Protein AF-A0A7C3LLS9-F1 (afdb_monomer)

Foldseek 3Di:
DDDDDPAEDEDADLPLPCLLVVVVVQVVCVVVVHRYAYEHEDEPVSCVVNVHDLVVSVVSNVVSCVVVVPDDDHYYYHPPDDPD

pLDDT: mean 94.56, std 5.11, range [68.06, 98.25]

Structure (mmCIF, N/CA/C/O backbone):
data_AF-A0A7C3LLS9-F1
#
_entry.id   AF-A0A7C3LLS9-F1
#
loop_
_atom_site.group_PDB
_atom_site.id
_atom_site.type_symbol
_atom_site.label_atom_id
_atom_site.label_alt_id
_atom_site.label_comp_id
_atom_site.label_asym_id
_atom_site.label_entity_id
_atom_site.label_seq_id
_atom_site.pdbx_PDB_ins_code
_atom_site.Cartn_x
_atom_site.Cartn_y
_atom_site.Cartn_z
_atom_site.occupancy
_atom_site.B_iso_or_equiv
_atom_site.auth_seq_id
_atom_site.auth_comp_id
_atom_site.auth_asym_id
_atom_site.auth_atom_id
_atom_site.pdbx_PDB_model_num
ATOM 1 N N . MET A 1 1 ? 3.860 18.229 12.497 1.00 74.56 1 MET A N 1
ATOM 2 C CA . MET A 1 1 ? 4.578 16.935 12.423 1.00 74.56 1 MET A CA 1
ATOM 3 C C . MET A 1 1 ? 3.609 15.867 11.955 1.00 74.56 1 MET A C 1
ATOM 5 O O . MET A 1 1 ? 2.473 15.877 12.416 1.00 74.56 1 MET A O 1
ATOM 9 N N . LEU A 1 2 ? 4.039 14.985 11.050 1.00 80.88 2 LEU A N 1
ATOM 10 C CA . LEU A 1 2 ? 3.275 13.792 10.679 1.00 80.88 2 LEU A CA 1
ATOM 11 C C . LEU A 1 2 ? 3.178 12.874 11.906 1.00 80.88 2 LEU A C 1
ATOM 13 O O . LEU A 1 2 ? 4.196 12.588 12.534 1.00 80.88 2 LEU A O 1
ATOM 17 N N . ARG A 1 3 ? 1.967 12.450 12.275 1.00 86.00 3 ARG A N 1
ATOM 18 C CA . ARG A 1 3 ? 1.756 11.517 13.387 1.00 86.00 3 ARG A CA 1
ATOM 19 C C . ARG A 1 3 ? 1.660 10.107 12.821 1.00 86.00 3 ARG A C 1
ATOM 21 O O . ARG A 1 3 ? 0.731 9.820 12.074 1.00 86.0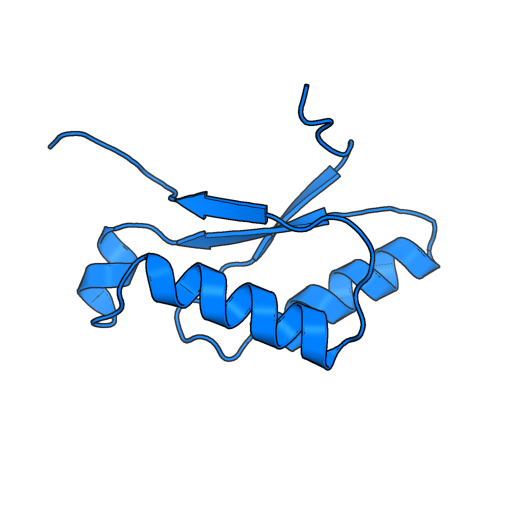0 3 ARG A O 1
ATOM 28 N N . ILE A 1 4 ? 2.626 9.259 13.163 1.00 87.81 4 ILE A N 1
ATOM 29 C CA . ILE A 1 4 ? 2.646 7.862 12.723 1.00 87.81 4 ILE A CA 1
ATOM 30 C C . ILE A 1 4 ? 1.763 7.035 13.680 1.00 87.81 4 ILE A C 1
ATOM 32 O O . ILE A 1 4 ? 1.910 7.175 14.900 1.00 87.81 4 ILE A O 1
ATOM 36 N N . PRO A 1 5 ? 0.825 6.223 13.162 1.00 93.50 5 PRO A N 1
ATOM 37 C CA . PRO A 1 5 ? 0.014 5.297 13.955 1.00 93.50 5 PRO A CA 1
ATOM 38 C C . PRO A 1 5 ? 0.868 4.282 14.725 1.00 93.50 5 PRO A C 1
ATOM 40 O O . PRO A 1 5 ? 2.009 4.010 14.362 1.00 93.50 5 PRO A O 1
ATOM 43 N N . LYS A 1 6 ? 0.309 3.688 15.787 1.00 95.19 6 LYS A N 1
ATOM 44 C CA . LYS A 1 6 ? 1.035 2.715 16.626 1.00 95.19 6 LYS A CA 1
ATOM 45 C C . LYS A 1 6 ? 1.423 1.449 15.857 1.00 95.19 6 LYS A C 1
ATOM 47 O O . LYS A 1 6 ? 2.498 0.906 16.098 1.00 95.19 6 LYS A O 1
ATOM 52 N N . PHE A 1 7 ? 0.537 0.975 14.984 1.00 97.38 7 PHE A N 1
ATOM 53 C CA . PHE A 1 7 ? 0.751 -0.218 14.178 1.00 97.38 7 PHE A CA 1
ATOM 54 C C . PHE A 1 7 ? 0.598 0.115 12.698 1.00 97.38 7 PHE A C 1
ATOM 56 O O . PHE A 1 7 ? -0.341 0.803 12.291 1.00 97.38 7 PHE A O 1
ATOM 63 N N . SER A 1 8 ? 1.507 -0.423 11.897 1.00 96.06 8 SER A N 1
ATOM 64 C CA . SER A 1 8 ? 1.443 -0.399 10.445 1.00 96.06 8 SER A CA 1
ATOM 65 C C . SER A 1 8 ? 1.821 -1.762 9.882 1.00 96.06 8 SER A C 1
ATOM 67 O O . SER A 1 8 ? 2.507 -2.550 10.538 1.00 96.06 8 SER A O 1
ATOM 69 N N . LEU A 1 9 ? 1.339 -2.049 8.678 1.00 95.81 9 LEU A N 1
ATOM 70 C CA . LEU A 1 9 ? 1.624 -3.289 7.966 1.00 95.81 9 LEU A CA 1
ATOM 71 C C . LEU A 1 9 ? 2.001 -2.970 6.519 1.00 95.81 9 LEU A C 1
ATOM 73 O O . LEU A 1 9 ? 1.286 -2.221 5.851 1.00 95.81 9 LEU A O 1
ATOM 77 N N . GLY A 1 10 ? 3.105 -3.557 6.052 1.00 95.31 10 GLY A N 1
ATOM 78 C CA . GLY A 1 10 ? 3.508 -3.507 4.649 1.00 95.31 10 GLY A CA 1
ATOM 79 C C . GLY A 1 10 ? 2.504 -4.246 3.765 1.00 95.31 10 GLY A C 1
ATOM 80 O O . GLY A 1 10 ? 2.196 -5.413 4.007 1.00 95.31 10 GLY A O 1
ATOM 81 N N . VAL A 1 11 ? 1.993 -3.546 2.760 1.00 93.50 11 VAL A N 1
ATOM 82 C CA . VAL A 1 11 ? 1.077 -4.022 1.729 1.00 93.50 11 VAL A CA 1
ATOM 83 C C . VAL A 1 11 ? 1.891 -4.178 0.451 1.00 93.50 11 VAL A C 1
ATOM 85 O O . VAL A 1 11 ? 1.983 -3.265 -0.372 1.00 93.50 11 VAL A O 1
ATOM 88 N N . GLY A 1 12 ? 2.527 -5.339 0.308 1.00 84.50 12 GLY A N 1
ATOM 89 C CA . GLY A 1 12 ? 3.251 -5.686 -0.909 1.00 84.50 12 GLY A CA 1
ATOM 90 C C . GLY A 1 12 ? 2.250 -5.979 -2.020 1.00 84.50 12 GLY A C 1
ATOM 91 O O . GLY A 1 12 ? 1.578 -7.003 -1.981 1.00 84.50 12 GLY A O 1
ATOM 92 N N . ASP A 1 13 ? 2.131 -5.085 -3.000 1.00 86.25 13 ASP A N 1
ATOM 93 C CA . ASP A 1 13 ? 1.207 -5.229 -4.133 1.00 86.25 13 ASP A CA 1
ATOM 94 C C . ASP A 1 13 ? 1.978 -5.159 -5.453 1.00 86.25 13 ASP A C 1
ATOM 96 O O . ASP A 1 13 ? 1.884 -4.214 -6.242 1.00 86.25 13 ASP A O 1
ATOM 100 N N . ARG A 1 14 ? 2.819 -6.176 -5.672 1.00 86.31 14 ARG A N 1
ATOM 101 C CA . ARG A 1 14 ? 3.763 -6.224 -6.796 1.00 86.31 14 ARG A CA 1
ATOM 102 C C . ARG A 1 14 ? 3.082 -6.023 -8.152 1.00 86.31 14 ARG A C 1
ATOM 104 O O . ARG A 1 14 ? 3.686 -5.410 -9.037 1.00 86.31 14 ARG A O 1
ATOM 111 N N . PHE A 1 15 ? 1.854 -6.518 -8.294 1.00 88.56 15 PHE A N 1
ATOM 112 C CA . PHE A 1 15 ? 1.090 -6.520 -9.541 1.00 88.56 15 PHE A CA 1
ATOM 113 C C . PHE A 1 15 ? -0.091 -5.539 -9.555 1.00 88.56 15 PHE A C 1
ATOM 115 O O . PHE A 1 15 ? -0.800 -5.495 -10.555 1.00 88.56 15 PHE A O 1
ATOM 122 N N . ALA A 1 16 ? -0.292 -4.742 -8.499 1.00 89.06 16 ALA A N 1
ATOM 123 C CA . ALA A 1 16 ? -1.420 -3.812 -8.360 1.00 89.06 16 ALA A CA 1
ATOM 124 C C . ALA A 1 16 ? -2.810 -4.490 -8.426 1.00 89.06 16 ALA A C 1
ATOM 126 O O . ALA A 1 16 ? -3.758 -3.937 -8.986 1.00 89.06 16 ALA A O 1
ATOM 127 N N . LE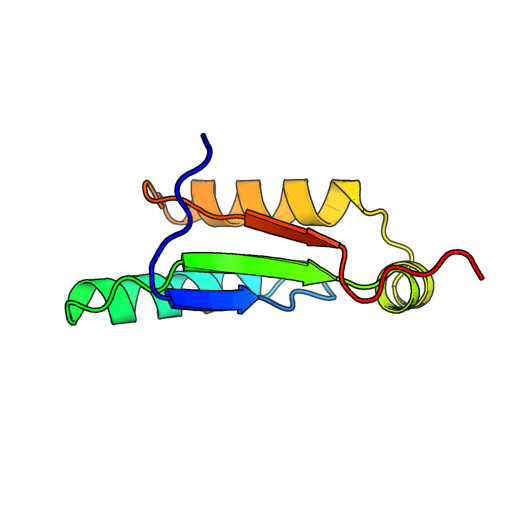U A 1 17 ? -2.930 -5.703 -7.876 1.00 92.00 17 LEU A N 1
ATOM 128 C CA . LEU A 1 17 ? -4.163 -6.508 -7.881 1.00 92.00 17 LEU A CA 1
ATOM 129 C C . LEU A 1 17 ? -4.642 -6.887 -6.475 1.00 92.00 17 LEU A C 1
ATOM 131 O O . LEU A 1 17 ? -5.801 -7.266 -6.301 1.00 92.00 17 LEU A O 1
ATOM 135 N N 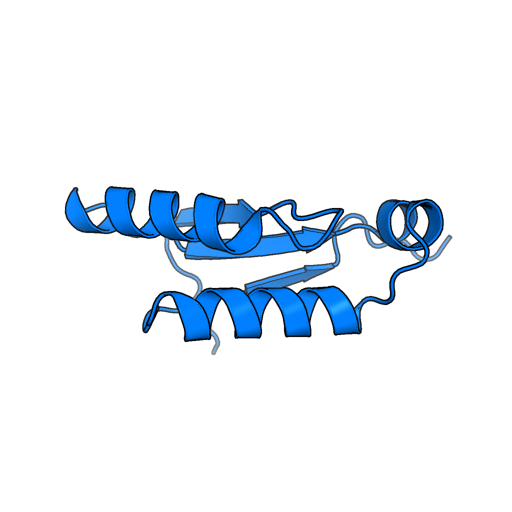. GLU A 1 18 ? -3.775 -6.791 -5.469 1.00 93.50 18 GLU A N 1
ATOM 136 C CA . GLU A 1 18 ? -4.039 -7.325 -4.130 1.00 93.50 18 GLU A CA 1
ATOM 137 C C . GLU A 1 18 ? -4.402 -6.232 -3.117 1.00 93.50 18 GLU A C 1
ATOM 139 O O . GLU A 1 18 ? -4.979 -6.537 -2.070 1.00 93.50 18 GLU A O 1
ATOM 144 N N . GLY A 1 19 ? -4.145 -4.958 -3.440 1.00 95.38 19 GLY A N 1
ATOM 145 C CA . GLY A 1 19 ? -4.388 -3.805 -2.572 1.00 95.38 19 GLY A CA 1
ATOM 146 C C . GLY A 1 19 ? -5.764 -3.794 -1.889 1.00 95.38 19 GLY A C 1
ATOM 147 O O . GLY A 1 19 ? -5.816 -3.673 -0.664 1.00 95.38 19 GLY A O 1
ATOM 148 N N . PRO A 1 20 ? -6.892 -3.985 -2.605 1.00 96.44 20 PRO A N 1
ATOM 149 C CA . PRO A 1 20 ? -8.210 -4.026 -1.970 1.00 96.44 20 PRO A CA 1
ATOM 150 C C . PRO A 1 20 ? -8.378 -5.186 -0.977 1.00 96.44 20 PRO A C 1
ATOM 152 O O . PRO A 1 20 ? -8.994 -5.023 0.074 1.00 96.44 20 PRO A O 1
ATOM 155 N N . ALA A 1 21 ? -7.842 -6.371 -1.273 1.00 97.06 21 ALA A N 1
ATOM 156 C CA . ALA A 1 21 ? -7.956 -7.509 -0.362 1.00 97.06 21 ALA A CA 1
ATOM 157 C C . ALA A 1 21 ? -7.149 -7.273 0.925 1.00 97.06 21 ALA A C 1
ATOM 159 O O . ALA A 1 21 ? -7.655 -7.513 2.022 1.00 97.06 21 ALA A O 1
ATOM 160 N N . GLN A 1 22 ? -5.937 -6.731 0.797 1.00 97.31 22 GLN A N 1
ATOM 161 C CA . GLN A 1 22 ? -5.082 -6.400 1.938 1.00 97.31 22 GLN A CA 1
ATOM 162 C C . GLN A 1 22 ? -5.680 -5.262 2.786 1.00 97.31 22 GLN A C 1
ATOM 164 O O . GLN A 1 22 ? -5.756 -5.373 4.009 1.00 97.31 22 GLN A O 1
ATOM 169 N N . LEU A 1 23 ? -6.226 -4.217 2.154 1.00 97.88 23 LEU A N 1
ATOM 170 C CA . LEU A 1 23 ? -6.907 -3.121 2.850 1.00 97.88 23 LEU A CA 1
ATOM 171 C C . LEU A 1 23 ? -8.163 -3.590 3.608 1.00 97.88 23 LEU A C 1
ATOM 173 O O . LEU A 1 23 ? -8.418 -3.136 4.724 1.00 97.88 23 LEU A O 1
ATOM 177 N N . ARG A 1 24 ? -8.924 -4.551 3.063 1.00 98.00 24 ARG A N 1
ATOM 178 C CA . ARG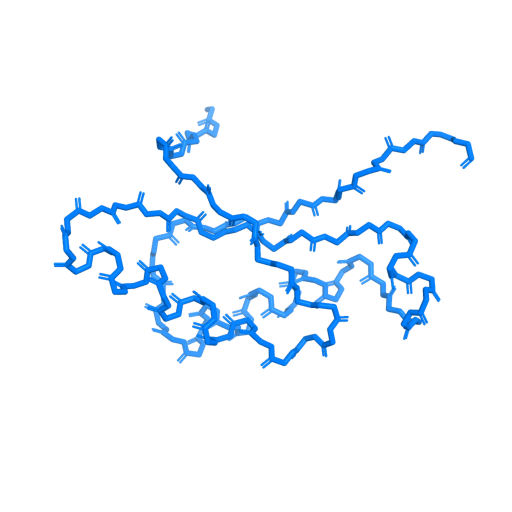 A 1 24 ? -10.034 -5.189 3.799 1.00 98.00 24 ARG A CA 1
ATOM 179 C C . ARG A 1 24 ? -9.558 -5.890 5.068 1.00 98.00 24 ARG A C 1
ATOM 181 O O . ARG A 1 24 ? -10.253 -5.821 6.076 1.00 98.00 24 ARG A O 1
ATOM 188 N N . ALA A 1 25 ? -8.383 -6.519 5.057 1.00 97.75 25 ALA A N 1
ATOM 189 C CA . ALA A 1 25 ? -7.831 -7.142 6.260 1.00 97.75 25 ALA A CA 1
ATOM 190 C C . ALA A 1 25 ? -7.526 -6.100 7.356 1.00 97.75 25 ALA A C 1
ATOM 192 O O . ALA A 1 25 ? -7.830 -6.339 8.526 1.00 97.75 25 ALA A O 1
ATOM 193 N N . CYS A 1 26 ? -7.013 -4.920 6.985 1.00 98.06 26 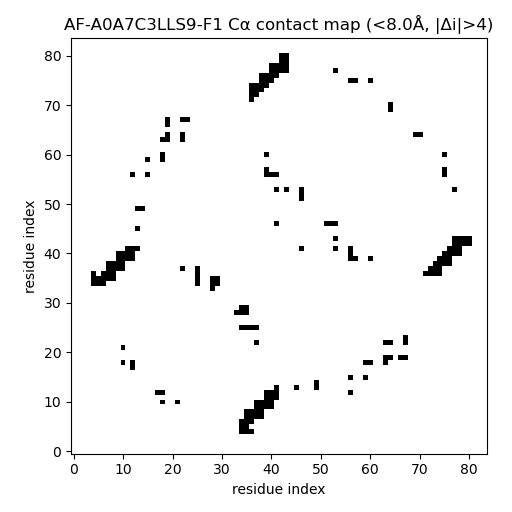CYS A N 1
ATOM 194 C CA . CYS A 1 26 ? -6.849 -3.791 7.908 1.00 98.06 26 CYS A CA 1
ATOM 195 C C . CYS A 1 26 ? -8.196 -3.297 8.462 1.00 98.06 26 CYS A C 1
ATOM 197 O O . CYS A 1 26 ? -8.309 -3.052 9.662 1.00 98.06 26 CYS A O 1
ATOM 199 N N . ALA A 1 27 ? -9.238 -3.213 7.628 1.00 97.94 27 ALA A N 1
ATOM 200 C CA . ALA A 1 27 ? -10.588 -2.869 8.083 1.00 97.94 27 ALA A CA 1
ATOM 201 C C . ALA A 1 27 ? -11.148 -3.893 9.084 1.00 97.94 27 ALA A C 1
ATOM 203 O O . ALA A 1 27 ? -11.660 -3.510 10.132 1.00 97.94 27 ALA A O 1
ATOM 204 N N . MET A 1 28 ? -10.951 -5.190 8.840 1.00 98.19 28 MET A N 1
ATOM 205 C CA . MET A 1 28 ? -11.344 -6.244 9.785 1.00 98.19 28 MET A CA 1
ATOM 206 C C . MET A 1 28 ? -10.572 -6.173 11.112 1.00 98.19 28 MET A C 1
ATOM 208 O O . MET A 1 28 ? -11.106 -6.530 12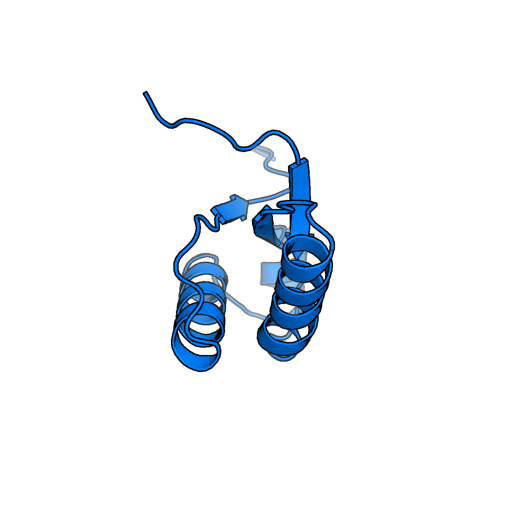.163 1.00 98.19 28 MET A O 1
ATOM 212 N N . ALA A 1 29 ? -9.307 -5.741 11.093 1.00 97.88 29 ALA A N 1
ATOM 213 C CA . ALA A 1 29 ? -8.550 -5.492 12.319 1.00 97.88 29 ALA A CA 1
ATOM 214 C C . ALA A 1 29 ? -9.135 -4.301 13.096 1.00 97.88 29 ALA A C 1
ATOM 216 O O . ALA A 1 29 ? -9.324 -4.397 14.313 1.00 97.88 29 ALA A O 1
ATOM 217 N N . LEU A 1 30 ? -9.497 -3.225 12.387 1.00 97.75 30 LEU A N 1
ATOM 218 C CA . LEU A 1 30 ? -10.119 -2.036 12.967 1.00 97.75 30 LEU A CA 1
ATOM 219 C C . LEU A 1 30 ? -11.469 -2.360 13.620 1.00 97.75 30 LEU A C 1
ATOM 221 O O . LEU A 1 30 ? -11.713 -1.938 14.747 1.00 97.75 30 LEU A O 1
ATOM 225 N N . GLU A 1 31 ? -12.307 -3.168 12.967 1.00 97.81 31 GLU A N 1
ATOM 226 C CA . GLU A 1 31 ? -13.580 -3.665 13.519 1.00 97.81 31 GLU A CA 1
ATOM 227 C C . GLU A 1 31 ? -13.397 -4.440 14.835 1.00 97.81 31 GLU A C 1
ATOM 229 O O . GLU A 1 31 ? -14.290 -4.466 15.680 1.00 97.81 31 GLU A O 1
ATOM 234 N N . ARG A 1 32 ? -12.221 -5.042 15.043 1.00 98.00 32 ARG A N 1
ATOM 235 C CA . ARG A 1 32 ? -11.840 -5.749 16.277 1.00 98.00 32 ARG A CA 1
ATOM 236 C C . ARG A 1 32 ? -11.123 -4.849 17.290 1.00 98.00 32 ARG A C 1
ATOM 238 O O . ARG A 1 32 ? -10.567 -5.349 18.264 1.00 98.00 32 ARG A O 1
ATOM 245 N N . GLY A 1 33 ? -11.124 -3.535 17.068 1.00 97.38 33 GLY A N 1
ATOM 246 C CA . GLY A 1 33 ? 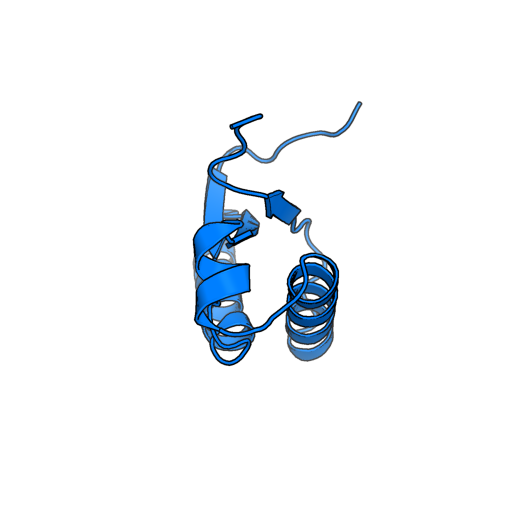-10.518 -2.540 17.953 1.00 97.38 33 GLY A CA 1
ATOM 247 C C . GLY A 1 33 ? -9.007 -2.370 17.781 1.00 97.38 33 GLY A C 1
ATOM 248 O O . GLY A 1 33 ? -8.375 -1.743 18.630 1.00 97.38 33 GLY A O 1
ATOM 249 N N . CYS A 1 34 ? -8.412 -2.913 16.714 1.00 97.50 34 CYS A N 1
ATOM 250 C CA . CYS A 1 34 ? -6.989 -2.768 16.420 1.00 97.50 34 CYS A CA 1
ATOM 251 C C . CYS A 1 34 ? -6.778 -1.951 15.140 1.00 97.50 34 CYS A C 1
ATOM 253 O O . CYS A 1 34 ? -6.947 -2.452 14.031 1.00 97.50 34 CYS A O 1
ATOM 255 N N . GLU A 1 35 ? -6.377 -0.690 15.286 1.00 97.44 35 GLU A N 1
ATOM 256 C CA . GLU A 1 35 ? -6.002 0.145 14.144 1.00 97.44 35 GLU A CA 1
ATOM 257 C C . GLU A 1 35 ? -4.638 -0.295 13.592 1.00 97.44 35 GLU A C 1
ATOM 259 O O . GLU A 1 35 ? -3.599 -0.069 14.216 1.00 97.44 35 GLU A O 1
ATOM 2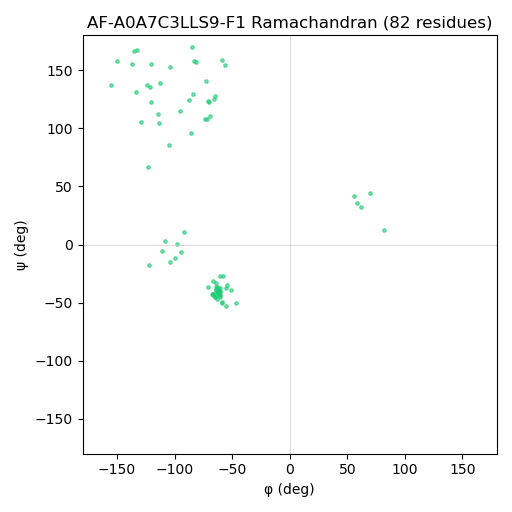64 N N . VAL A 1 36 ? -4.652 -0.923 12.413 1.00 97.81 36 VAL A N 1
ATOM 265 C CA . VAL A 1 36 ? -3.457 -1.290 11.643 1.00 97.81 36 VAL A CA 1
ATOM 266 C C . VAL A 1 36 ? -3.464 -0.489 10.353 1.00 97.81 36 VAL A C 1
ATOM 268 O O . VAL A 1 36 ? -4.325 -0.701 9.498 1.00 97.81 36 VAL A O 1
ATOM 271 N N . VAL A 1 37 ? -2.512 0.431 10.209 1.00 97.38 37 VAL A N 1
ATOM 272 C CA . VAL A 1 37 ? -2.466 1.311 9.041 1.00 97.38 37 VAL A CA 1
ATOM 273 C C . VAL A 1 37 ? -1.684 0.670 7.886 1.00 97.38 37 VAL A C 1
ATOM 275 O O . VAL A 1 37 ? -0.528 0.283 8.074 1.00 97.38 37 VAL A O 1
ATOM 278 N N . PRO A 1 38 ? -2.288 0.545 6.691 1.00 97.69 38 PRO A N 1
ATOM 279 C CA . PRO A 1 38 ? -1.637 -0.062 5.535 1.00 97.69 38 PRO A CA 1
ATOM 280 C C . PRO A 1 38 ? -0.554 0.851 4.948 1.00 97.69 38 PRO A C 1
ATOM 282 O O . PRO A 1 38 ? -0.729 2.070 4.835 1.00 97.69 38 PRO A O 1
ATOM 285 N N . VAL A 1 39 ? 0.557 0.242 4.537 1.00 97.25 39 VAL A N 1
ATOM 286 C CA . VAL A 1 39 ? 1.700 0.913 3.912 1.00 97.25 39 VAL A CA 1
ATOM 287 C C . VAL A 1 39 ? 2.049 0.188 2.620 1.00 97.25 39 VAL A C 1
ATOM 289 O O . VAL A 1 39 ? 2.621 -0.891 2.672 1.00 97.25 39 VAL A O 1
ATOM 292 N N . TRP A 1 40 ? 1.718 0.750 1.459 1.00 97.44 40 TRP A N 1
ATOM 293 C CA . TRP A 1 40 ? 2.082 0.140 0.177 1.00 97.44 40 TRP A CA 1
ATOM 294 C C . TRP A 1 40 ? 3.587 0.234 -0.035 1.00 97.44 40 TRP A C 1
ATOM 296 O O . TRP A 1 40 ? 4.099 1.333 -0.243 1.00 97.44 40 TRP A O 1
ATOM 306 N N . ASN A 1 41 ? 4.279 -0.900 0.014 1.00 95.56 41 ASN A N 1
ATOM 307 C CA . ASN A 1 41 ? 5.730 -0.956 -0.107 1.00 95.56 41 ASN A CA 1
ATOM 308 C C . ASN A 1 41 ? 6.157 -1.644 -1.407 1.00 95.56 41 ASN A C 1
ATOM 310 O O . ASN A 1 41 ? 5.541 -2.628 -1.831 1.00 95.56 41 ASN A O 1
ATOM 314 N N . LYS A 1 42 ? 7.185 -1.095 -2.059 1.00 95.25 42 LYS A N 1
ATOM 315 C CA . LYS A 1 42 ? 7.807 -1.707 -3.237 1.00 95.25 42 LYS A CA 1
ATOM 316 C C . LYS A 1 42 ? 9.252 -1.249 -3.405 1.00 95.25 42 LYS A C 1
ATOM 318 O O . LYS A 1 42 ? 9.533 -0.051 -3.326 1.00 95.25 42 LYS A O 1
ATOM 323 N N . SER A 1 43 ? 10.131 -2.193 -3.729 1.00 94.88 43 SER A N 1
ATOM 324 C CA . SER A 1 43 ? 11.550 -1.910 -3.991 1.00 94.88 43 SER A CA 1
ATOM 325 C C . SER A 1 43 ? 11.785 -1.451 -5.419 1.00 94.88 43 SER A C 1
ATOM 327 O O . SER A 1 43 ? 11.070 -1.836 -6.351 1.00 94.88 43 SER A O 1
ATOM 329 N N . ASN A 1 44 ? 12.904 -0.755 -5.641 1.00 94.12 44 ASN A N 1
ATOM 330 C CA . ASN A 1 44 ? 13.411 -0.516 -6.994 1.00 94.12 44 ASN A CA 1
ATOM 331 C C . ASN A 1 44 ? 13.610 -1.831 -7.783 1.00 94.12 44 ASN A C 1
ATOM 333 O O . ASN A 1 44 ? 13.281 -1.918 -8.965 1.00 94.12 44 ASN A O 1
ATOM 337 N N . ARG A 1 45 ? 14.068 -2.909 -7.127 1.00 94.50 45 ARG A N 1
ATOM 338 C CA . ARG A 1 45 ? 14.224 -4.228 -7.767 1.00 94.50 45 ARG A CA 1
ATOM 339 C C . ARG A 1 45 ? 12.894 -4.777 -8.289 1.00 94.50 45 ARG A C 1
ATOM 341 O O . ARG A 1 45 ? 12.848 -5.356 -9.376 1.00 94.50 45 ARG A O 1
ATOM 348 N N . GLU A 1 46 ? 11.813 -4.621 -7.533 1.00 94.31 46 GLU A N 1
ATOM 349 C CA . GLU A 1 46 ? 10.478 -5.051 -7.958 1.00 94.31 46 GLU A CA 1
ATOM 350 C C . GLU A 1 46 ? 9.911 -4.179 -9.071 1.00 94.31 46 GLU A C 1
ATOM 352 O O . GLU A 1 46 ? 9.258 -4.702 -9.976 1.00 94.31 46 GLU A O 1
ATOM 357 N N . HIS A 1 47 ? 10.186 -2.874 -9.028 1.00 94.69 47 HIS A N 1
ATOM 358 C CA . HIS A 1 47 ? 9.883 -1.958 -10.121 1.00 94.69 47 HIS A CA 1
ATOM 359 C C . HIS A 1 47 ? 10.510 -2.423 -11.435 1.00 94.69 47 HIS A C 1
ATOM 361 O O . HIS A 1 47 ? 9.779 -2.645 -12.402 1.00 94.69 47 HIS A O 1
ATOM 367 N N . VAL A 1 48 ? 11.818 -2.692 -11.428 1.00 94.88 48 VAL A N 1
ATOM 368 C CA . VAL A 1 48 ? 12.567 -3.211 -12.583 1.00 94.88 48 VAL A CA 1
ATOM 369 C C . VAL A 1 48 ? 12.037 -4.570 -13.044 1.00 94.88 48 VAL A C 1
ATOM 371 O O . VAL A 1 48 ? 11.850 -4.784 -14.237 1.00 94.88 48 VAL A O 1
ATOM 374 N N . THR A 1 49 ? 11.749 -5.485 -12.113 1.00 94.88 49 THR A N 1
ATOM 375 C CA . THR A 1 49 ? 11.291 -6.847 -12.447 1.00 94.88 49 THR A CA 1
ATOM 376 C C . THR A 1 49 ? 9.938 -6.849 -13.166 1.00 94.88 49 THR A C 1
ATOM 378 O O . THR A 1 49 ? 9.711 -7.677 -14.044 1.00 94.88 49 THR A O 1
ATOM 381 N N . VAL A 1 50 ? 9.028 -5.949 -12.785 1.00 95.06 50 VAL A N 1
ATOM 382 C CA . VAL A 1 50 ? 7.653 -5.900 -13.317 1.00 95.06 50 VAL A CA 1
ATOM 383 C C . VAL A 1 50 ? 7.488 -4.839 -14.413 1.00 95.06 50 VAL A C 1
ATOM 385 O O . VAL A 1 50 ? 6.474 -4.833 -15.103 1.00 95.06 50 VAL A O 1
ATOM 388 N N . GLY A 1 51 ? 8.467 -3.950 -14.599 1.00 95.75 51 GLY A N 1
ATOM 389 C CA . GLY A 1 51 ? 8.365 -2.826 -15.535 1.00 95.75 51 GLY A CA 1
ATOM 390 C C . GLY A 1 51 ? 7.360 -1.771 -15.065 1.00 95.75 51 GLY A C 1
ATOM 391 O O . GLY A 1 51 ? 6.520 -1.317 -15.834 1.00 95.75 51 GLY A O 1
ATOM 392 N N . SER A 1 52 ? 7.405 -1.424 -13.777 1.00 95.50 52 SER A N 1
ATOM 393 C CA . SER A 1 52 ? 6.507 -0.437 -13.158 1.00 95.50 52 SER A CA 1
ATOM 394 C C . SER A 1 52 ? 7.297 0.716 -12.554 1.00 95.50 52 SER A C 1
ATOM 396 O O . SER A 1 52 ? 8.419 0.510 -12.114 1.00 95.50 52 SER A O 1
ATOM 398 N N . GLU A 1 53 ? 6.683 1.889 -12.422 1.00 96.19 53 GLU A N 1
ATOM 399 C CA . GLU A 1 53 ? 7.325 3.096 -11.874 1.00 96.19 53 GLU A CA 1
ATOM 400 C C . GLU A 1 53 ? 6.871 3.396 -10.435 1.00 96.19 53 GLU A C 1
ATOM 402 O O . GLU A 1 53 ? 5.726 3.072 -10.101 1.00 96.19 53 GLU A O 1
ATOM 407 N N . PRO A 1 54 ? 7.673 4.067 -9.584 1.00 95.31 54 PRO A N 1
ATOM 408 C CA . PRO A 1 54 ? 7.293 4.406 -8.203 1.00 95.31 54 PRO A CA 1
ATOM 409 C C . PRO A 1 54 ? 5.927 5.096 -8.071 1.00 95.31 54 PRO A C 1
ATOM 411 O O . PRO A 1 54 ? 5.129 4.767 -7.193 1.00 95.31 54 PRO A O 1
ATOM 414 N N . ALA A 1 55 ? 5.594 5.993 -9.004 1.00 96.81 55 ALA A N 1
ATOM 415 C CA . ALA A 1 55 ? 4.304 6.684 -9.027 1.00 96.81 55 ALA A CA 1
ATOM 416 C C . ALA A 1 55 ? 3.097 5.730 -9.156 1.00 96.81 55 ALA A C 1
ATOM 418 O O . ALA A 1 55 ? 2.006 6.043 -8.675 1.00 96.81 55 ALA A O 1
ATOM 419 N N . SER A 1 56 ? 3.282 4.552 -9.764 1.00 96.00 56 SER A N 1
ATOM 420 C CA . SER A 1 56 ? 2.214 3.553 -9.907 1.00 96.00 56 SER A CA 1
ATOM 421 C C . SER A 1 56 ? 1.775 2.961 -8.567 1.00 96.00 56 SER A C 1
ATOM 423 O O . SER A 1 56 ? 0.592 2.675 -8.398 1.00 96.00 56 SER A O 1
ATOM 425 N N . VAL A 1 57 ? 2.680 2.857 -7.586 1.00 96.44 57 VAL A N 1
ATOM 426 C CA . VAL A 1 57 ? 2.359 2.355 -6.238 1.00 96.44 57 VAL A CA 1
ATOM 427 C C . VAL A 1 57 ? 1.399 3.312 -5.544 1.00 96.44 57 VAL A C 1
ATOM 429 O O . VAL A 1 57 ? 0.378 2.893 -5.004 1.00 96.44 57 VAL A O 1
ATOM 432 N N . ARG A 1 58 ? 1.673 4.619 -5.639 1.00 97.31 58 ARG A N 1
ATOM 433 C CA . ARG A 1 58 ? 0.778 5.659 -5.123 1.00 97.31 58 ARG A CA 1
ATOM 434 C C . ARG A 1 58 ? -0.594 5.607 -5.794 1.00 97.31 58 ARG A C 1
ATOM 436 O O . ARG A 1 58 ? -1.606 5.662 -5.105 1.00 97.31 58 ARG A O 1
ATOM 443 N N . ALA A 1 59 ? -0.637 5.469 -7.117 1.00 97.62 59 ALA A N 1
ATOM 444 C CA . ALA A 1 59 ? -1.899 5.372 -7.846 1.00 97.62 59 ALA A CA 1
ATOM 445 C C . ALA A 1 59 ? -2.716 4.128 -7.441 1.00 97.62 59 ALA A C 1
ATOM 447 O O . ALA A 1 59 ? -3.934 4.222 -7.283 1.00 97.62 59 ALA A O 1
ATOM 448 N N . ALA A 1 60 ? -2.057 2.982 -7.233 1.00 96.81 60 ALA A N 1
ATOM 449 C CA . ALA A 1 60 ? -2.699 1.747 -6.785 1.00 96.81 60 ALA A CA 1
ATOM 450 C C . ALA A 1 60 ? -3.254 1.866 -5.354 1.00 96.81 60 ALA A C 1
ATOM 452 O O . ALA A 1 60 ? -4.400 1.481 -5.109 1.00 96.81 60 ALA A O 1
ATOM 453 N N . ALA A 1 61 ? -2.486 2.460 -4.435 1.00 97.75 61 ALA A N 1
ATOM 454 C CA . ALA A 1 61 ? -2.930 2.739 -3.071 1.00 97.75 61 ALA A CA 1
ATOM 455 C C . ALA A 1 61 ? -4.175 3.644 -3.059 1.00 97.75 61 ALA A C 1
ATOM 457 O O . ALA A 1 61 ? -5.195 3.287 -2.465 1.00 97.75 61 ALA A O 1
ATOM 458 N N . ASP A 1 62 ? -4.137 4.764 -3.789 1.00 97.94 62 ASP A N 1
ATOM 459 C CA . ASP A 1 62 ? -5.258 5.709 -3.884 1.00 97.94 62 ASP A CA 1
ATOM 460 C C . ASP A 1 62 ? -6.509 5.041 -4.472 1.00 97.94 62 ASP A C 1
ATOM 462 O O . ASP A 1 62 ? -7.628 5.267 -4.001 1.00 97.94 62 ASP A O 1
ATOM 466 N N . ALA A 1 63 ? -6.333 4.185 -5.484 1.00 97.69 63 ALA A N 1
ATOM 467 C CA . ALA A 1 63 ? -7.425 3.434 -6.087 1.00 97.69 63 ALA A CA 1
ATOM 468 C C . ALA A 1 63 ? -8.073 2.463 -5.088 1.00 97.69 63 ALA A C 1
ATOM 470 O O . ALA A 1 63 ? -9.301 2.459 -4.975 1.00 97.69 63 ALA A O 1
ATOM 471 N N . ALA A 1 64 ? -7.278 1.693 -4.338 1.00 97.31 64 ALA A N 1
ATOM 472 C CA . ALA A 1 64 ? -7.777 0.752 -3.336 1.00 97.31 64 ALA A CA 1
ATOM 473 C C . ALA A 1 64 ? -8.490 1.470 -2.176 1.00 97.31 64 ALA A C 1
ATOM 475 O O . ALA A 1 64 ? -9.597 1.082 -1.792 1.00 97.31 64 ALA A O 1
ATOM 476 N N . VAL A 1 65 ? -7.895 2.554 -1.668 1.00 97.94 65 VAL A N 1
ATOM 477 C CA . VAL A 1 65 ? -8.468 3.404 -0.612 1.00 97.94 65 VAL A CA 1
ATOM 478 C C . VAL A 1 65 ? -9.815 3.970 -1.041 1.00 97.94 65 VAL A C 1
ATOM 480 O O . VAL A 1 65 ? -10.806 3.826 -0.321 1.00 97.94 65 VAL A O 1
ATOM 483 N N . ARG A 1 66 ? -9.885 4.551 -2.245 1.00 98.25 66 ARG A N 1
ATOM 484 C CA . ARG A 1 66 ? -11.130 5.091 -2.801 1.00 98.25 66 ARG A CA 1
ATOM 485 C C . ARG A 1 66 ? -12.173 3.998 -3.021 1.00 98.25 66 ARG A C 1
ATOM 487 O O . ARG A 1 66 ? -13.344 4.217 -2.731 1.00 98.25 66 ARG A O 1
ATOM 494 N N . GLN A 1 67 ? -11.766 2.839 -3.535 1.00 97.31 67 GLN A N 1
ATOM 495 C CA . GLN A 1 67 ? -12.663 1.715 -3.808 1.00 97.31 67 GLN A CA 1
ATOM 496 C C . GLN A 1 67 ? -13.333 1.183 -2.536 1.00 97.31 67 GLN A C 1
ATOM 498 O O . GLN A 1 67 ? -14.496 0.789 -2.589 1.00 97.31 67 GLN A O 1
ATOM 503 N N . LEU A 1 68 ? -12.613 1.151 -1.413 1.00 97.38 68 LEU A N 1
ATOM 504 C CA . LEU A 1 68 ? -13.120 0.615 -0.146 1.00 97.38 68 LEU A CA 1
ATOM 505 C C . LEU A 1 68 ? -13.638 1.680 0.820 1.00 97.38 68 LEU A C 1
ATOM 507 O O . LEU A 1 68 ? -14.093 1.331 1.905 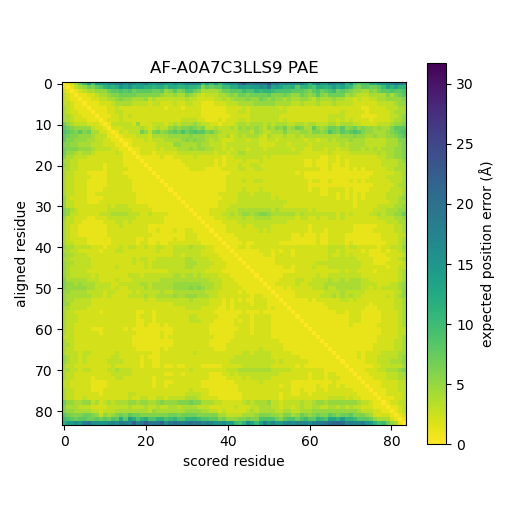1.00 97.38 68 LEU A O 1
ATOM 511 N N . GLY A 1 69 ? -13.588 2.959 0.438 1.00 97.50 69 GLY A N 1
ATOM 512 C CA . GLY A 1 69 ? -14.024 4.055 1.299 1.00 97.50 69 GLY A CA 1
ATOM 513 C C . GLY A 1 69 ? -13.201 4.163 2.584 1.00 97.50 69 GLY A C 1
ATOM 514 O O . GLY A 1 69 ? -13.742 4.526 3.625 1.00 97.50 69 GLY A O 1
ATOM 515 N N . TRP A 1 70 ? -11.912 3.820 2.535 1.00 97.69 70 TRP A N 1
ATOM 516 C CA . TRP A 1 70 ? -11.027 3.933 3.692 1.00 97.69 70 TRP A CA 1
ATOM 517 C C . TRP A 1 70 ? -10.752 5.407 4.006 1.00 97.69 70 TRP A C 1
ATOM 519 O O . TRP A 1 70 ? -10.284 6.155 3.150 1.00 97.69 70 TRP A O 1
ATOM 529 N N . THR A 1 71 ? -11.061 5.835 5.230 1.00 96.44 71 THR A N 1
ATOM 530 C CA . THR A 1 71 ? -10.969 7.243 5.663 1.00 96.44 71 THR A CA 1
ATOM 531 C C . THR A 1 71 ? -9.856 7.507 6.674 1.00 96.44 71 THR A C 1
ATOM 533 O O . THR A 1 71 ? -9.605 8.659 7.027 1.00 96.44 71 THR A O 1
ATOM 536 N N . LEU A 1 72 ? -9.184 6.454 7.142 1.00 95.69 72 LEU A N 1
ATOM 537 C CA . LEU A 1 72 ? -8.028 6.558 8.028 1.00 95.69 72 LEU A CA 1
ATOM 538 C C . LEU A 1 72 ? -6.737 6.782 7.217 1.00 95.69 72 LEU A C 1
ATOM 540 O O . LEU A 1 72 ? -6.744 6.664 5.987 1.00 95.69 72 LEU A O 1
ATOM 544 N N . PRO A 1 73 ? -5.607 7.106 7.871 1.00 95.81 73 PRO A N 1
ATOM 545 C CA . PRO A 1 73 ? -4.328 7.220 7.181 1.00 95.81 73 PRO A CA 1
ATOM 546 C C . PRO A 1 73 ? -3.943 5.944 6.415 1.00 95.81 73 PRO A C 1
ATOM 548 O O . PRO A 1 73 ? -4.356 4.836 6.760 1.00 95.81 73 PRO A O 1
ATOM 551 N N . TYR A 1 74 ? -3.129 6.121 5.379 1.00 97.19 74 TYR A N 1
ATOM 552 C CA . TYR A 1 74 ? -2.395 5.087 4.649 1.00 97.19 74 TYR A CA 1
ATOM 553 C C . TYR A 1 74 ? -1.114 5.723 4.113 1.00 97.19 74 TYR A C 1
ATOM 555 O O . TYR A 1 74 ? -1.035 6.949 3.975 1.00 97.19 74 TYR A O 1
ATOM 563 N N . PHE A 1 75 ? -0.109 4.906 3.822 1.00 96.75 75 PHE A N 1
ATOM 564 C CA . PHE A 1 75 ? 1.187 5.406 3.375 1.00 96.75 75 PHE A CA 1
ATOM 565 C C . PHE A 1 75 ? 1.720 4.611 2.186 1.00 96.75 75 PHE A C 1
ATOM 567 O O . PHE A 1 75 ? 1.214 3.541 1.851 1.00 96.75 75 PHE A O 1
ATOM 574 N N . VAL A 1 76 ? 2.749 5.166 1.556 1.00 96.31 76 VAL A N 1
ATOM 575 C CA . VAL A 1 76 ? 3.561 4.499 0.541 1.00 96.31 76 VAL A CA 1
ATOM 576 C C . VAL A 1 76 ? 4.995 4.507 1.048 1.00 96.31 76 VAL A C 1
ATOM 578 O O . VAL A 1 76 ? 5.455 5.535 1.547 1.00 96.31 76 VAL A O 1
ATOM 581 N N . ASP A 1 77 ? 5.668 3.373 0.928 1.00 95.81 77 ASP A N 1
ATOM 582 C CA . ASP A 1 77 ? 7.052 3.173 1.331 1.00 95.81 77 ASP A CA 1
ATOM 583 C C . ASP A 1 77 ? 7.882 2.742 0.120 1.00 95.81 77 ASP A C 1
ATOM 585 O O . ASP A 1 77 ? 7.574 1.760 -0.557 1.00 95.81 77 ASP A O 1
ATOM 589 N N . ALA A 1 78 ? 8.923 3.511 -0.174 1.00 95.19 78 ALA A N 1
ATOM 590 C CA . ALA A 1 78 ? 9.913 3.110 -1.155 1.00 95.19 78 ALA A CA 1
ATOM 591 C C . ALA A 1 78 ? 10.929 2.251 -0.398 1.00 95.19 78 ALA A C 1
ATOM 593 O O . ALA A 1 78 ? 11.801 2.786 0.287 1.00 95.19 78 ALA A O 1
ATOM 594 N N . ASP A 1 79 ? 10.761 0.931 -0.450 1.00 92.62 79 ASP A N 1
ATOM 595 C CA . ASP A 1 79 ? 11.565 0.032 0.370 1.00 92.62 79 ASP A CA 1
ATOM 596 C C . ASP A 1 79 ? 12.943 -0.237 -0.268 1.00 92.62 79 ASP A C 1
ATOM 598 O O . ASP A 1 79 ? 13.170 -0.048 -1.468 1.00 92.62 79 ASP A O 1
ATOM 602 N N . HIS A 1 80 ? 13.904 -0.633 0.572 1.00 93.06 80 HIS A N 1
ATOM 603 C CA . HIS A 1 80 ? 15.260 -1.003 0.151 1.00 93.06 80 HIS A CA 1
ATOM 604 C C . HIS A 1 80 ? 16.023 0.074 -0.650 1.00 93.06 80 HIS A C 1
ATOM 606 O O . HIS A 1 80 ? 16.721 -0.244 -1.611 1.00 93.06 80 HIS A O 1
ATOM 612 N N . ILE A 1 81 ? 15.933 1.345 -0.244 1.00 92.88 81 ILE A N 1
ATOM 613 C CA . ILE A 1 81 ? 16.665 2.442 -0.898 1.00 92.88 81 ILE A CA 1
ATOM 614 C C . ILE A 1 81 ? 18.164 2.363 -0.607 1.00 92.88 81 ILE A C 1
ATOM 616 O O . ILE A 1 81 ? 18.594 2.410 0.547 1.00 92.88 81 ILE A O 1
ATOM 620 N N . ASN A 1 82 ? 18.950 2.316 -1.677 1.00 90.25 82 ASN A N 1
ATOM 621 C CA . ASN A 1 82 ? 20.398 2.465 -1.691 1.00 90.25 82 ASN A CA 1
ATOM 622 C C . ASN A 1 82 ? 20.817 3.453 -2.800 1.00 90.25 82 ASN A C 1
ATOM 624 O O . ASN A 1 82 ? 19.999 3.861 -3.623 1.00 90.25 82 ASN A O 1
ATOM 628 N N . LEU A 1 83 ? 22.078 3.890 -2.773 1.00 86.50 83 LEU A N 1
ATOM 629 C CA . LEU A 1 83 ? 22.657 4.791 -3.785 1.00 86.50 83 LEU A CA 1
ATOM 630 C C . LEU A 1 83 ? 23.382 4.036 -4.909 1.00 86.50 83 LEU A C 1
ATOM 632 O O . LEU A 1 83 ? 23.855 4.677 -5.848 1.00 86.50 83 LEU A O 1
ATOM 636 N N . ASP A 1 84 ? 23.511 2.717 -4.762 1.00 68.06 84 ASP A N 1
ATOM 637 C CA . ASP A 1 84 ? 24.340 1.851 -5.604 1.00 68.06 84 ASP A CA 1
ATOM 638 C C . ASP A 1 84 ? 23.636 1.443 -6.904 1.00 68.06 84 ASP A C 1
ATOM 640 O O . ASP A 1 84 ? 22.418 1.144 -6.854 1.00 68.06 84 ASP A O 1
#

Secondary structure (DSSP, 8-state):
-----S-EEEEE-TTSSSHHHHHHHHHHHHHTT---EEEEEEEHHHHHHHT--HHHHHHHHHHHHHHHT--S--EEEEES----

Sequence (84 aa):
MLRIPKFSLGVGDRFALEGPAQLRACAMALERGCEVVPVWNKSNREHVTVGSEPASVRAAADAAVRQLGWTLPYFVDADHINLD

Mean predicted aligned error: 2.88 Å

Radius of gyration: 13.14 Å; Cα contacts (8 Å, |Δi|>4): 108; chains: 1; bounding box: 38×24×34 Å

Nearest PDB structures (foldseek):
  5o8e-assembly1_A  TM=5.063E-01  e=2.603E-01  Methanosarcina mazei Go1
  8oet-assembly1_A  TM=4.624E-01  e=1.731E-01  Methanosarcina mazei Go1
  7yc7-assembly2_B  TM=4.461E-01  e=1.618E-01  Methanosarcina mazei Go1
  5zcw-assembly2_B  TM=4.535E-01  e=2.123E-01  Methanosarcina mazei
  7vj5-assembly1_A  TM=4.558E-01  e=1.853E-01  Methanosarcina mazei Go1

Solvent-accessible surface area (backbone atoms only — not comparable to full-atom values): 5124 Å² total; per-residue (Å²): 130,91,83,78,71,97,36,71,43,79,40,75,38,91,81,69,77,46,48,51,64,55,51,48,52,31,51,57,34,38,78,73,75,40,72,44,33,49,23,42,36,53,35,66,69,56,25,65,75,68,74,51,57,78,68,52,56,54,53,42,52,54,49,31,35,62,74,69,66,60,84,68,79,68,48,74,41,77,38,88,81,74,94,124